Protein AF-A0A7C2TA05-F1 (afdb_monomer_lite)

Radius of gyration: 15.77 Å; chains: 1; bounding box: 40×34×44 Å

Foldseek 3Di:
DVVLLVQVCCVQVVDLVSQQQQAAQVSPDRDVVSVVVVSVVVVVVVVCLVDPDPDPVVLVVLLVVLCCQALNNPPPVVVGHHNRHDDLVVLVVVLVSNLVSCLVVLVVVDVDVVVSVVVSVSSSVSSVVSSVSSCVVVDDPPPD

Secondary structure (DSSP, 8-state):
-HHHHHHHHHHHHT-HHHHGGGBBTTS-SB-HHHHHHHHHHHHHHHHHHHHS-SSHHHHHHHHHHHHTTSTTTTTGGGT--B-S---HHHHHHTHHHHHHHHHHHHHTT---HHHHHHHHHHHHHHHHHHHHHHTGGGSPTT--

pLDDT: mean 95.96, std 2.54, range [87.44, 98.69]

Structure (mmCIF, N/CA/C/O backbone):
data_AF-A0A7C2TA05-F1
#
_entry.id   AF-A0A7C2TA05-F1
#
loop_
_atom_site.group_PDB
_atom_site.id
_atom_site.type_symbol
_atom_site.label_atom_id
_atom_site.label_alt_id
_atom_site.label_comp_id
_atom_site.label_asym_id
_atom_site.label_entity_id
_atom_site.label_seq_id
_atom_site.pdbx_PDB_ins_code
_atom_site.Cartn_x
_atom_site.Cartn_y
_atom_site.Cartn_z
_atom_site.occupancy
_atom_site.B_iso_or_equiv
_atom_site.auth_seq_id
_atom_site.auth_comp_id
_atom_site.auth_asym_id
_atom_site.auth_atom_id
_atom_site.pdbx_PDB_model_num
ATOM 1 N N . MET A 1 1 ? 15.937 1.043 -3.877 1.00 89.19 1 MET A N 1
ATOM 2 C CA . MET A 1 1 ? 14.762 0.821 -3.011 1.00 89.19 1 MET A CA 1
ATOM 3 C C . MET A 1 1 ? 14.505 2.023 -2.109 1.00 89.19 1 MET A C 1
ATOM 5 O O . MET A 1 1 ? 13.462 2.637 -2.256 1.00 89.19 1 MET A O 1
ATOM 9 N N . ASN A 1 2 ? 15.459 2.434 -1.268 1.00 92.62 2 ASN A N 1
ATOM 10 C CA . ASN A 1 2 ? 15.265 3.537 -0.308 1.00 92.62 2 ASN A CA 1
ATOM 11 C C . ASN A 1 2 ? 14.740 4.842 -0.931 1.00 92.62 2 ASN A C 1
ATOM 13 O O . ASN A 1 2 ? 13.804 5.425 -0.406 1.00 92.62 2 ASN A O 1
ATOM 17 N N . GLU A 1 3 ? 15.269 5.278 -2.080 1.00 93.81 3 GLU A N 1
ATOM 18 C CA . GLU A 1 3 ? 14.772 6.493 -2.750 1.00 93.81 3 GLU A CA 1
ATOM 19 C C . GLU A 1 3 ? 13.305 6.384 -3.198 1.00 93.81 3 GLU A C 1
ATOM 21 O O . GLU A 1 3 ? 12.555 7.352 -3.090 1.00 93.81 3 GLU A O 1
ATOM 26 N N . ILE A 1 4 ? 12.889 5.202 -3.667 1.00 93.19 4 ILE A N 1
ATOM 27 C CA . ILE A 1 4 ? 11.502 4.922 -4.060 1.00 93.19 4 ILE A CA 1
ATOM 28 C C . ILE A 1 4 ? 10.601 5.008 -2.829 1.00 93.19 4 ILE A C 1
ATOM 30 O O . ILE A 1 4 ? 9.597 5.715 -2.856 1.00 93.19 4 ILE A O 1
ATOM 34 N N . LEU A 1 5 ? 10.982 4.333 -1.740 1.00 94.25 5 LEU A N 1
ATOM 35 C CA . LEU A 1 5 ? 10.225 4.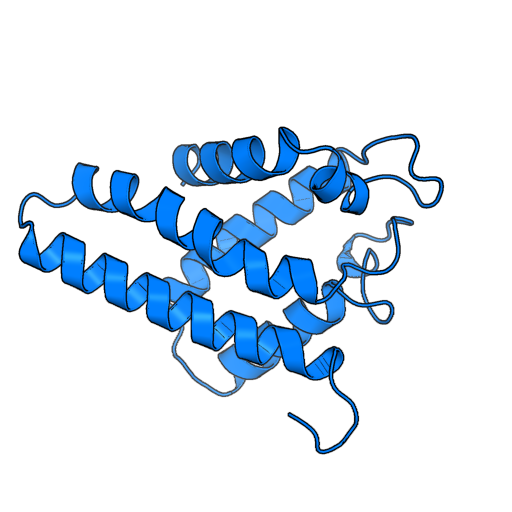355 -0.489 1.00 94.25 5 LEU A CA 1
ATOM 36 C C . LEU A 1 5 ? 10.118 5.773 0.066 1.00 94.25 5 LEU A C 1
ATOM 38 O O . LEU A 1 5 ? 9.020 6.196 0.404 1.00 94.25 5 LEU A O 1
ATOM 42 N N . ASN A 1 6 ? 11.209 6.540 0.070 1.00 94.75 6 ASN A N 1
ATOM 43 C CA . ASN A 1 6 ? 11.200 7.935 0.510 1.00 94.75 6 ASN A CA 1
ATOM 44 C C . ASN A 1 6 ? 10.249 8.790 -0.334 1.00 94.75 6 ASN A C 1
ATOM 46 O O . ASN A 1 6 ? 9.495 9.587 0.216 1.00 94.75 6 ASN A O 1
ATOM 50 N N . ALA A 1 7 ? 10.236 8.618 -1.659 1.00 94.25 7 ALA A N 1
ATOM 51 C CA . ALA A 1 7 ? 9.307 9.340 -2.526 1.00 94.25 7 ALA A CA 1
ATOM 52 C C . ALA A 1 7 ? 7.840 8.982 -2.226 1.00 94.25 7 ALA A C 1
ATOM 54 O O . ALA A 1 7 ? 6.991 9.874 -2.159 1.00 94.25 7 ALA A O 1
ATOM 55 N N . ILE A 1 8 ? 7.550 7.698 -1.992 1.00 93.12 8 ILE A N 1
ATOM 56 C CA . ILE A 1 8 ? 6.211 7.229 -1.621 1.00 93.12 8 ILE A CA 1
ATOM 57 C C . ILE A 1 8 ? 5.806 7.782 -0.246 1.00 93.12 8 ILE A C 1
ATOM 59 O O . ILE A 1 8 ? 4.751 8.403 -0.117 1.00 93.12 8 ILE A O 1
ATOM 63 N N . VAL A 1 9 ? 6.654 7.624 0.771 1.00 93.06 9 VAL A N 1
ATOM 64 C CA . VAL A 1 9 ? 6.412 8.115 2.137 1.00 93.06 9 VAL A CA 1
ATOM 65 C C . VAL A 1 9 ? 6.206 9.625 2.144 1.00 93.06 9 VAL A C 1
ATOM 67 O O . VAL A 1 9 ? 5.253 10.094 2.757 1.00 93.06 9 VAL A O 1
ATOM 70 N N . ASN A 1 10 ? 7.012 10.390 1.405 1.00 93.75 10 ASN A N 1
ATOM 71 C CA . ASN A 1 10 ? 6.844 11.839 1.295 1.00 93.75 10 ASN A CA 1
ATOM 72 C C . ASN A 1 10 ? 5.513 12.219 0.632 1.00 93.75 10 ASN A C 1
ATOM 74 O O . ASN A 1 10 ? 4.865 13.181 1.051 1.00 93.75 10 ASN A O 1
ATOM 78 N N . TYR A 1 11 ? 5.063 11.466 -0.379 1.00 92.25 11 TYR A N 1
ATOM 79 C CA . TYR A 1 11 ? 3.750 11.690 -0.984 1.00 92.25 11 TYR A CA 1
ATOM 80 C C . TYR A 1 11 ? 2.622 11.496 0.041 1.00 92.25 11 TYR A C 1
ATOM 82 O O . TYR A 1 11 ? 1.748 12.356 0.168 1.00 92.25 11 TYR A O 1
ATOM 90 N N . PHE A 1 12 ? 2.643 10.400 0.797 1.00 92.00 12 PHE A N 1
ATOM 91 C CA . PHE A 1 12 ? 1.607 10.114 1.792 1.00 92.00 12 PHE A CA 1
ATOM 92 C C . PHE A 1 12 ? 1.682 11.043 3.012 1.00 92.00 12 PHE A C 1
ATOM 94 O O . PHE A 1 12 ? 0.663 11.582 3.438 1.00 92.00 12 PHE A O 1
ATOM 101 N N . GLY A 1 13 ? 2.884 11.276 3.538 1.00 92.50 13 GLY A N 1
ATOM 102 C CA . GLY A 1 13 ? 3.133 12.070 4.742 1.00 92.50 13 GLY A CA 1
ATOM 103 C C . GLY A 1 13 ? 2.903 13.572 4.572 1.00 92.50 13 GLY A C 1
ATOM 104 O O . GLY A 1 13 ? 2.633 14.251 5.554 1.00 92.50 13 GLY A O 1
ATOM 105 N N . SER A 1 14 ? 2.933 14.093 3.341 1.00 93.69 14 SER A N 1
ATOM 106 C CA . SER A 1 14 ? 2.624 15.505 3.044 1.00 93.69 14 SER A CA 1
ATOM 107 C C . SER A 1 14 ? 1.122 15.815 2.955 1.00 93.69 14 SER A C 1
ATOM 109 O O . SER A 1 14 ? 0.741 16.919 2.566 1.00 93.69 14 SER A O 1
ATOM 111 N N . ARG A 1 15 ? 0.249 14.845 3.261 1.00 94.75 15 ARG A N 1
ATOM 112 C CA . ARG A 1 15 ? -1.212 14.964 3.143 1.00 94.75 15 ARG A CA 1
ATOM 113 C C . ARG A 1 15 ? -1.885 14.499 4.428 1.00 94.75 15 ARG A C 1
ATOM 115 O O . ARG A 1 15 ? -2.019 13.297 4.651 1.00 94.75 15 ARG A O 1
ATOM 122 N N . ASP A 1 16 ? -2.398 15.439 5.218 1.00 95.50 16 ASP A N 1
ATOM 123 C CA . ASP A 1 16 ? -3.014 15.151 6.524 1.00 95.50 16 ASP A CA 1
ATOM 124 C C . ASP A 1 16 ? -4.119 14.089 6.460 1.00 95.50 16 ASP A C 1
ATOM 126 O O . ASP A 1 16 ? -4.195 13.212 7.317 1.00 95.50 16 ASP A O 1
ATOM 130 N N . TYR A 1 17 ? -4.947 14.117 5.412 1.00 95.00 17 TYR A N 1
ATOM 131 C CA . TYR A 1 17 ? -6.048 13.164 5.237 1.00 95.00 17 TYR A CA 1
ATOM 132 C C . TYR A 1 17 ? -5.588 11.733 4.910 1.00 95.00 17 TYR A C 1
ATOM 134 O O . TYR A 1 17 ? -6.359 10.794 5.101 1.00 95.00 17 TYR A O 1
ATOM 142 N N . LEU A 1 18 ? -4.357 11.546 4.419 1.00 96.06 18 LEU A N 1
ATOM 143 C CA . LEU A 1 18 ? -3.751 10.223 4.226 1.00 96.06 18 LEU A CA 1
ATOM 144 C C . LEU A 1 18 ? -2.970 9.805 5.470 1.00 96.06 18 LEU A C 1
ATOM 146 O O . LEU A 1 18 ? -3.108 8.673 5.933 1.00 96.06 18 LEU A O 1
ATOM 150 N N . LEU A 1 19 ? -2.210 10.737 6.052 1.00 96.50 19 LEU A N 1
ATOM 151 C CA . LEU A 1 19 ? -1.470 10.510 7.290 1.00 96.50 19 LEU A CA 1
ATOM 152 C C . LEU A 1 19 ? -2.397 10.160 8.463 1.00 96.50 19 LEU A C 1
ATOM 154 O O . LEU A 1 19 ? -2.005 9.404 9.348 1.00 96.50 19 LEU A O 1
ATOM 158 N N . HIS A 1 20 ? -3.644 10.640 8.440 1.00 97.62 20 HIS A N 1
ATOM 159 C CA . HIS A 1 20 ? -4.694 10.297 9.398 1.00 97.62 20 HIS A CA 1
ATOM 160 C C . HIS A 1 20 ? -4.773 8.789 9.690 1.00 97.62 20 HIS A C 1
ATOM 162 O O . HIS A 1 20 ? -4.888 8.395 10.847 1.00 97.62 20 HIS A O 1
ATOM 168 N N . TYR A 1 21 ? -4.628 7.930 8.677 1.00 98.06 21 TYR A N 1
ATOM 169 C CA . TYR A 1 21 ? -4.731 6.476 8.845 1.00 98.06 21 TYR A CA 1
ATOM 170 C C . TYR A 1 21 ? -3.546 5.825 9.566 1.00 98.06 21 TYR A C 1
ATOM 172 O O . TYR A 1 21 ? -3.596 4.625 9.838 1.00 98.06 21 TYR A O 1
ATOM 180 N N . PHE A 1 22 ? -2.506 6.590 9.883 1.00 97.88 22 PHE A N 1
ATOM 181 C CA . PHE A 1 22 ? -1.355 6.159 10.675 1.00 97.88 22 PHE A CA 1
ATOM 182 C C . PHE A 1 22 ? -1.348 6.770 12.078 1.00 97.88 22 PHE A C 1
ATOM 184 O O . PHE A 1 22 ? -0.390 6.583 12.827 1.00 97.88 22 PHE A O 1
ATOM 191 N N . LYS A 1 23 ? -2.409 7.494 12.446 1.00 98.31 23 LYS A N 1
ATOM 192 C CA . LYS A 1 23 ? -2.572 8.035 13.791 1.00 98.31 23 LYS A CA 1
ATOM 193 C C . LYS A 1 23 ? -3.167 7.014 14.757 1.00 98.31 23 LYS A C 1
ATOM 195 O O . LYS A 1 23 ? -3.724 5.994 14.335 1.00 98.31 23 LYS A O 1
ATOM 200 N N . ASP A 1 24 ? -3.046 7.306 16.047 1.00 97.75 24 ASP A N 1
ATOM 201 C CA . ASP A 1 24 ? -3.787 6.638 17.117 1.00 97.75 24 ASP A CA 1
ATOM 202 C C . ASP A 1 24 ? -5.303 6.661 16.871 1.00 97.75 24 ASP A C 1
ATOM 204 O O . ASP A 1 24 ? -5.820 7.384 16.014 1.00 97.75 24 ASP A O 1
ATOM 208 N N . LYS A 1 25 ? -6.044 5.851 17.631 1.00 96.44 25 LYS A N 1
ATOM 209 C CA . LYS A 1 25 ? -7.508 5.771 17.509 1.00 96.44 25 LYS A CA 1
ATOM 210 C C . LYS A 1 25 ? -8.242 7.098 17.749 1.00 96.44 25 LYS A C 1
ATOM 212 O O . LYS A 1 25 ? -9.412 7.198 17.388 1.00 96.44 25 LYS A O 1
ATOM 217 N N . LYS A 1 26 ? -7.592 8.090 18.371 1.00 96.06 26 LYS A N 1
ATOM 218 C CA . LYS A 1 26 ? -8.145 9.435 18.589 1.00 96.06 26 LYS A CA 1
ATOM 219 C C . LYS A 1 26 ? -7.850 10.375 17.416 1.00 96.06 26 LYS A C 1
ATOM 221 O O . LYS A 1 26 ? -8.461 11.434 17.320 1.00 96.06 26 LYS A O 1
ATOM 226 N N . GLY A 1 27 ? -6.952 9.992 16.509 1.00 95.38 27 GLY A N 1
ATOM 227 C CA . GLY A 1 27 ? -6.519 10.822 15.390 1.00 95.38 27 GLY A CA 1
ATOM 228 C C . GLY A 1 27 ? -5.571 11.950 15.803 1.00 95.38 27 GLY A C 1
ATOM 229 O O . GLY A 1 27 ? -5.413 12.913 15.043 1.00 95.38 27 GLY A O 1
ATOM 230 N N . GLU A 1 28 ? -4.942 11.843 16.974 1.00 95.75 28 GLU A N 1
ATOM 231 C CA . GLU A 1 28 ? -4.109 12.900 17.557 1.00 95.75 28 GLU A CA 1
ATOM 232 C C . GLU A 1 28 ? -2.654 12.732 17.112 1.00 95.75 28 GLU A C 1
ATOM 234 O O . GLU A 1 28 ? -2.116 13.594 16.407 1.00 95.75 28 GLU A O 1
ATOM 239 N N . THR A 1 29 ? -2.053 11.583 17.427 1.00 97.12 29 THR A N 1
ATOM 240 C CA . THR A 1 29 ? -0.615 11.345 17.250 1.00 97.12 29 THR A CA 1
ATOM 241 C C . THR A 1 29 ? -0.344 10.305 16.172 1.00 97.12 29 THR A C 1
ATOM 243 O O . THR A 1 29 ? -0.936 9.229 16.182 1.00 97.12 29 THR A O 1
ATOM 246 N N . THR A 1 30 ? 0.582 10.594 15.255 1.00 97.56 30 THR A N 1
ATOM 247 C CA . THR A 1 30 ? 1.095 9.603 14.295 1.00 97.56 30 THR A CA 1
ATOM 248 C C . THR A 1 30 ? 1.927 8.545 15.016 1.00 97.56 30 THR A C 1
ATOM 250 O O . THR A 1 30 ? 2.833 8.875 15.778 1.00 97.56 30 THR A O 1
ATOM 253 N N . ILE A 1 31 ? 1.658 7.271 14.744 1.00 98.06 31 ILE A N 1
ATOM 254 C CA . ILE A 1 31 ? 2.351 6.146 15.373 1.00 98.06 31 ILE A CA 1
ATOM 255 C C . ILE A 1 31 ? 3.574 5.782 14.525 1.00 98.06 31 ILE A C 1
ATOM 257 O O . ILE A 1 31 ? 3.474 5.027 13.558 1.00 98.06 31 ILE A O 1
ATOM 261 N N . THR A 1 32 ? 4.736 6.335 14.872 1.00 96.75 32 THR A N 1
ATOM 262 C CA . THR A 1 32 ? 5.973 6.204 14.079 1.00 96.75 32 THR A CA 1
ATOM 263 C C . THR A 1 32 ? 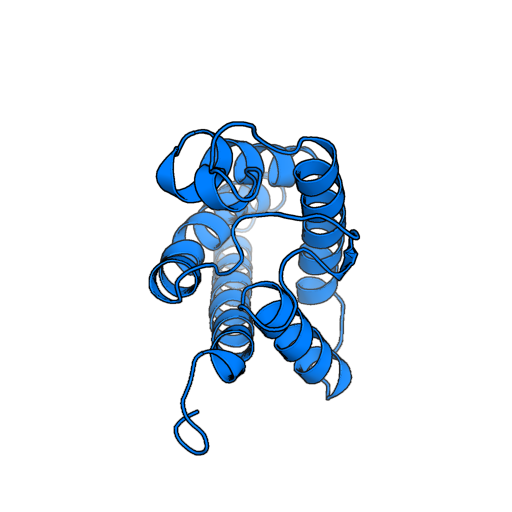6.380 4.752 13.818 1.00 96.75 32 THR A C 1
ATOM 265 O O . THR A 1 32 ? 6.735 4.410 12.695 1.00 96.75 32 THR A O 1
ATOM 268 N N . GLU A 1 33 ? 6.290 3.875 14.819 1.00 97.75 33 GLU A N 1
ATOM 269 C CA . GLU A 1 33 ? 6.633 2.455 14.657 1.00 97.75 33 GLU A CA 1
ATOM 270 C C . GLU A 1 33 ? 5.715 1.754 13.646 1.00 97.75 33 GLU A C 1
ATOM 272 O O . GLU A 1 33 ? 6.181 1.032 12.769 1.00 97.75 33 GLU A O 1
ATOM 277 N N . TYR A 1 34 ? 4.413 2.054 13.683 1.00 98.06 34 TYR A N 1
ATOM 278 C CA . TYR A 1 34 ? 3.446 1.511 12.730 1.00 98.06 34 TYR A CA 1
ATOM 279 C C . TYR A 1 34 ? 3.713 1.986 11.294 1.00 98.06 34 TYR A C 1
ATOM 281 O O . TYR A 1 34 ? 3.567 1.211 10.342 1.00 98.06 34 TYR A O 1
ATOM 289 N N . VAL A 1 35 ? 4.139 3.245 11.127 1.00 97.50 35 VAL A N 1
ATOM 290 C CA . VAL A 1 35 ? 4.593 3.771 9.829 1.00 97.50 35 VAL A CA 1
ATOM 291 C C . VAL A 1 35 ? 5.806 2.982 9.341 1.00 97.50 35 VAL A C 1
ATOM 293 O O . VAL A 1 35 ? 5.769 2.471 8.224 1.00 97.50 35 VAL A O 1
ATOM 296 N N . ASN A 1 36 ? 6.837 2.823 10.173 1.00 97.00 36 ASN A N 1
ATOM 297 C CA . ASN A 1 36 ? 8.073 2.131 9.796 1.00 97.00 36 ASN A CA 1
ATOM 298 C C . ASN A 1 36 ? 7.814 0.671 9.393 1.00 97.00 36 ASN A C 1
ATOM 300 O O . ASN A 1 36 ? 8.177 0.272 8.288 1.00 97.00 36 ASN A O 1
ATOM 304 N N . ASN A 1 37 ? 7.069 -0.085 10.205 1.00 98.06 37 ASN A N 1
ATOM 305 C CA . ASN A 1 37 ? 6.722 -1.474 9.884 1.00 98.06 37 ASN A CA 1
ATOM 306 C C . ASN A 1 37 ? 5.887 -1.579 8.595 1.00 98.06 37 ASN A C 1
ATOM 308 O O . ASN A 1 37 ? 5.991 -2.546 7.833 1.00 98.06 37 ASN A O 1
ATOM 312 N N . THR A 1 38 ? 5.038 -0.582 8.323 1.00 97.25 38 THR A N 1
ATOM 313 C CA . THR A 1 38 ? 4.279 -0.517 7.068 1.00 97.25 38 THR A CA 1
ATOM 314 C C . THR A 1 38 ? 5.185 -0.227 5.875 1.00 97.25 38 THR A C 1
ATOM 316 O O . THR A 1 38 ? 4.987 -0.831 4.821 1.00 97.25 38 THR A O 1
ATOM 319 N N . VAL A 1 39 ? 6.188 0.641 6.027 1.00 96.88 39 VAL A N 1
ATOM 320 C CA . VAL A 1 39 ? 7.189 0.926 4.986 1.00 96.88 39 VAL A CA 1
ATOM 321 C C . VAL A 1 39 ? 8.019 -0.318 4.663 1.00 96.88 39 VAL A C 1
ATOM 323 O O . VAL A 1 39 ? 8.238 -0.598 3.484 1.00 96.88 39 VAL A O 1
ATOM 326 N N . ASP A 1 40 ? 8.393 -1.116 5.663 1.00 97.50 40 ASP A N 1
ATOM 327 C CA . ASP A 1 40 ? 9.124 -2.370 5.446 1.00 97.50 40 ASP A CA 1
ATOM 328 C C . ASP A 1 40 ? 8.294 -3.381 4.642 1.00 97.50 40 ASP A C 1
ATOM 330 O O . ASP A 1 40 ? 8.762 -3.961 3.658 1.00 97.50 40 ASP A O 1
ATOM 334 N N . ARG A 1 41 ? 7.012 -3.544 4.991 1.00 97.81 41 ARG A N 1
ATOM 335 C CA . ARG A 1 41 ? 6.097 -4.407 4.225 1.00 97.81 41 ARG A CA 1
ATOM 336 C C . ARG A 1 41 ? 5.806 -3.866 2.830 1.00 97.81 41 ARG A C 1
ATOM 338 O O . ARG A 1 41 ? 5.659 -4.659 1.903 1.00 97.81 41 ARG A O 1
ATOM 345 N N . LEU A 1 42 ? 5.736 -2.545 2.667 1.00 96.00 42 LEU A N 1
ATOM 346 C CA . LEU A 1 42 ? 5.609 -1.910 1.357 1.00 96.00 42 LEU A CA 1
ATOM 347 C C . LEU A 1 42 ? 6.826 -2.235 0.485 1.00 96.00 42 LEU A C 1
ATOM 349 O O . LEU A 1 42 ? 6.654 -2.603 -0.673 1.00 96.00 42 LEU A O 1
ATOM 353 N N . ALA A 1 43 ? 8.040 -2.155 1.036 1.00 96.38 43 ALA A N 1
ATOM 354 C CA . ALA A 1 43 ? 9.267 -2.504 0.325 1.00 96.38 43 ALA A CA 1
ATOM 355 C C . ALA A 1 43 ? 9.240 -3.951 -0.176 1.00 96.38 43 ALA A C 1
ATOM 357 O O . ALA A 1 43 ? 9.539 -4.205 -1.344 1.00 96.38 43 ALA A O 1
ATOM 358 N N . GLN A 1 44 ? 8.825 -4.880 0.688 1.00 97.25 44 GLN A N 1
ATOM 359 C CA . GLN A 1 44 ? 8.678 -6.281 0.312 1.00 97.25 44 GLN A CA 1
ATOM 360 C C . GLN A 1 44 ? 7.596 -6.472 -0.759 1.00 97.25 44 GLN A C 1
ATOM 362 O O . GLN A 1 44 ? 7.830 -7.163 -1.745 1.00 97.25 44 GLN A O 1
ATOM 367 N N . TRP A 1 45 ? 6.449 -5.806 -0.630 1.00 96.88 45 TRP A N 1
ATOM 368 C CA . TRP A 1 45 ? 5.369 -5.887 -1.613 1.00 96.88 45 TRP A CA 1
ATOM 369 C C . TRP A 1 45 ? 5.775 -5.355 -3.000 1.00 96.88 45 TRP A C 1
ATOM 371 O O . TRP A 1 45 ? 5.433 -5.970 -4.010 1.00 96.88 45 TRP A O 1
ATOM 381 N N . LEU A 1 46 ? 6.572 -4.277 -3.070 1.00 94.38 46 LEU A N 1
ATOM 382 C CA . LEU A 1 46 ? 7.143 -3.787 -4.334 1.00 94.38 46 LEU A CA 1
ATOM 383 C C . LEU A 1 46 ? 8.008 -4.857 -5.021 1.00 94.38 46 LEU A C 1
ATOM 385 O O .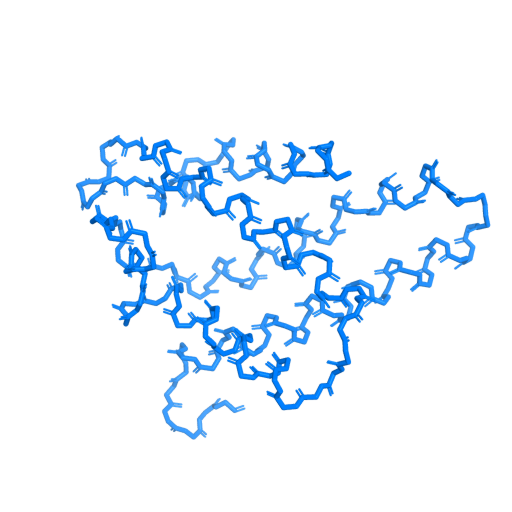 LEU A 1 46 ? 7.973 -4.984 -6.246 1.00 94.38 46 LEU A O 1
ATOM 389 N N . LEU A 1 47 ? 8.777 -5.630 -4.247 1.00 94.88 47 LEU A N 1
ATOM 390 C CA . LEU A 1 47 ? 9.571 -6.745 -4.770 1.00 94.88 47 LEU A CA 1
ATOM 391 C C . LEU A 1 47 ? 8.675 -7.912 -5.187 1.00 94.88 47 LEU A C 1
ATOM 393 O O . LEU A 1 47 ? 8.878 -8.483 -6.256 1.00 94.88 47 LEU A O 1
ATOM 397 N N . ASP A 1 48 ? 7.668 -8.244 -4.380 1.00 96.44 48 ASP A N 1
ATOM 398 C CA . ASP A 1 48 ? 6.781 -9.369 -4.660 1.00 96.44 48 ASP A CA 1
ATOM 399 C C . ASP A 1 48 ? 6.003 -9.170 -5.966 1.00 96.44 48 ASP A C 1
ATOM 401 O O . ASP A 1 48 ? 5.923 -10.103 -6.762 1.00 96.44 48 ASP A O 1
ATOM 405 N N . ILE A 1 49 ? 5.525 -7.954 -6.254 1.00 93.75 49 ILE A N 1
ATOM 406 C CA . ILE A 1 49 ? 4.885 -7.635 -7.544 1.00 93.75 49 ILE A CA 1
ATOM 407 C C . ILE A 1 49 ? 5.822 -7.883 -8.733 1.00 93.75 49 ILE A C 1
ATOM 409 O O . ILE A 1 49 ? 5.366 -8.285 -9.802 1.00 93.75 49 ILE A O 1
ATOM 413 N N . CYS A 1 50 ? 7.121 -7.633 -8.566 1.00 91.75 50 CYS A N 1
ATOM 414 C CA . CYS A 1 50 ? 8.093 -7.776 -9.647 1.00 91.75 50 CYS A CA 1
ATOM 415 C C . CYS A 1 50 ? 8.548 -9.226 -9.859 1.00 91.75 50 CYS A C 1
ATOM 417 O O . CYS A 1 50 ? 8.883 -9.594 -10.983 1.00 91.75 50 CYS A O 1
ATOM 419 N N . PHE A 1 51 ? 8.624 -10.021 -8.788 1.00 94.06 51 PHE A N 1
ATOM 420 C CA . PHE A 1 51 ? 9.385 -11.276 -8.796 1.00 94.06 51 PHE A CA 1
ATOM 421 C C . PHE A 1 51 ? 8.582 -12.525 -8.424 1.00 94.06 51 PHE A C 1
ATOM 423 O O . PHE A 1 51 ? 9.073 -13.633 -8.647 1.00 94.06 51 PHE A O 1
ATOM 430 N N . ARG A 1 52 ? 7.378 -12.397 -7.855 1.00 96.06 52 ARG A N 1
ATOM 431 C CA . ARG A 1 52 ? 6.550 -13.564 -7.514 1.00 96.06 52 ARG A CA 1
ATOM 432 C C . ARG A 1 52 ? 5.720 -14.024 -8.716 1.00 96.06 52 ARG A C 1
ATOM 434 O O . ARG A 1 52 ? 5.280 -13.191 -9.508 1.00 96.06 52 ARG A O 1
ATOM 441 N N . PRO A 1 53 ? 5.465 -15.337 -8.848 1.00 96.62 53 PRO A N 1
ATOM 442 C CA . PRO A 1 53 ? 4.490 -15.831 -9.812 1.00 96.62 53 PRO A CA 1
ATOM 443 C C . PRO A 1 53 ? 3.086 -15.317 -9.464 1.00 96.62 53 PRO A C 1
ATOM 445 O O . PRO A 1 53 ? 2.744 -15.168 -8.294 1.00 96.62 53 PRO A O 1
ATOM 448 N N . LEU A 1 54 ? 2.262 -15.080 -10.487 1.00 95.38 54 LEU A N 1
ATOM 449 C CA . LEU A 1 54 ? 0.847 -14.723 -10.335 1.00 95.38 54 LEU A CA 1
ATOM 450 C C . LEU A 1 54 ? 0.007 -15.988 -10.100 1.00 95.38 54 LEU A C 1
ATOM 452 O O . LEU A 1 54 ? -0.765 -16.405 -10.961 1.00 95.38 54 LEU A O 1
ATOM 456 N N . ASP A 1 55 ? 0.222 -16.630 -8.956 1.00 97.31 55 ASP A N 1
ATOM 457 C CA . ASP A 1 55 ? -0.445 -17.863 -8.543 1.00 97.31 55 ASP A CA 1
ATOM 458 C C . ASP A 1 55 ? -1.493 -17.616 -7.438 1.00 97.31 55 ASP A C 1
ATOM 460 O O . ASP A 1 55 ? -1.820 -16.482 -7.079 1.00 97.31 55 ASP A O 1
ATOM 464 N N . GLU A 1 56 ? -2.045 -18.693 -6.883 1.00 97.69 56 GLU A N 1
ATOM 465 C CA . GLU A 1 56 ? -3.022 -18.607 -5.796 1.00 97.69 56 GLU A CA 1
ATOM 466 C C . GLU A 1 56 ? -2.443 -17.936 -4.537 1.00 97.69 56 GLU A C 1
ATOM 468 O O . GLU A 1 56 ? -3.143 -17.185 -3.856 1.00 97.69 56 GLU A O 1
ATOM 473 N N . ASN A 1 57 ? -1.149 -18.122 -4.251 1.00 97.88 57 ASN A N 1
ATOM 474 C CA . ASN A 1 57 ? -0.499 -17.465 -3.116 1.00 97.88 57 ASN A CA 1
ATOM 475 C C . ASN A 1 57 ? -0.428 -15.953 -3.325 1.00 97.88 57 ASN A C 1
ATOM 477 O O . ASN A 1 57 ? -0.667 -15.193 -2.382 1.00 97.88 57 ASN A O 1
ATOM 481 N N . PHE A 1 58 ? -0.150 -15.509 -4.554 1.00 97.50 58 PHE A N 1
ATOM 482 C CA . PHE A 1 58 ? -0.208 -14.096 -4.912 1.00 97.50 58 PHE A CA 1
ATOM 483 C C . PHE A 1 58 ? -1.606 -13.527 -4.652 1.00 97.50 58 PHE A C 1
ATOM 485 O O . PHE A 1 58 ? -1.731 -12.499 -3.983 1.00 97.50 58 PHE A O 1
ATOM 492 N N . ILE A 1 59 ? -2.659 -14.208 -5.108 1.00 98.00 59 ILE A N 1
ATOM 493 C CA . ILE A 1 59 ? -4.052 -13.775 -4.908 1.00 98.00 59 ILE A CA 1
ATOM 494 C C . ILE A 1 59 ? -4.394 -13.703 -3.413 1.00 98.00 59 ILE A C 1
ATOM 496 O O . ILE A 1 59 ? -4.844 -12.659 -2.932 1.00 98.00 59 ILE A O 1
ATOM 500 N N . ASN A 1 60 ? -4.115 -14.771 -2.664 1.00 98.38 60 ASN A N 1
ATOM 501 C CA . ASN A 1 60 ? -4.408 -14.867 -1.233 1.00 98.38 60 ASN A CA 1
ATOM 502 C C . ASN A 1 60 ? -3.671 -13.798 -0.419 1.00 98.38 60 ASN A C 1
ATOM 504 O O . ASN A 1 60 ? -4.243 -13.201 0.498 1.00 98.38 60 ASN A O 1
ATOM 508 N N . TYR A 1 61 ? -2.416 -13.503 -0.767 1.00 98.38 61 TYR A N 1
ATOM 509 C CA . TYR A 1 61 ? -1.656 -12.463 -0.083 1.00 98.38 61 TYR A CA 1
ATOM 510 C C . TYR A 1 61 ? -2.216 -11.064 -0.361 1.00 98.38 61 TYR A C 1
ATOM 512 O O . TYR A 1 61 ? -2.308 -10.247 0.556 1.00 98.38 61 TYR A O 1
ATOM 520 N N . HIS A 1 62 ? -2.665 -10.787 -1.588 1.00 98.38 62 HIS A N 1
ATOM 521 C CA . HIS A 1 62 ? -3.295 -9.504 -1.895 1.00 98.38 62 HIS A CA 1
ATOM 522 C C . HIS A 1 62 ? -4.664 -9.362 -1.220 1.00 98.38 62 HIS A C 1
ATOM 524 O O . HIS A 1 62 ? -4.957 -8.302 -0.668 1.00 98.38 62 HIS A O 1
ATOM 530 N N . TYR A 1 63 ? -5.455 -10.432 -1.138 1.00 98.31 63 TYR A N 1
ATOM 531 C CA . TYR A 1 63 ? -6.673 -10.437 -0.324 1.00 98.31 63 TYR A CA 1
ATOM 532 C C . TYR A 1 63 ? -6.382 -10.101 1.152 1.00 98.31 63 TYR A C 1
ATOM 534 O O . TYR A 1 63 ? -7.028 -9.224 1.733 1.00 98.31 63 TYR A O 1
ATOM 542 N N . LEU A 1 64 ? -5.348 -10.714 1.742 1.00 98.50 64 LEU A N 1
ATOM 543 C CA . LEU A 1 64 ? -4.903 -10.409 3.107 1.00 98.50 64 LEU A CA 1
ATOM 544 C C . LEU A 1 64 ? -4.468 -8.945 3.270 1.00 98.50 64 LEU A C 1
ATOM 546 O O . LEU A 1 64 ? -4.787 -8.314 4.281 1.00 98.50 64 LEU A O 1
ATOM 550 N N . ILE A 1 65 ? -3.752 -8.381 2.294 1.00 98.56 65 ILE A N 1
ATOM 551 C CA . ILE A 1 65 ? -3.412 -6.953 2.311 1.00 98.56 65 ILE A CA 1
ATOM 552 C C . ILE A 1 65 ? -4.694 -6.114 2.301 1.00 98.56 65 ILE A C 1
ATOM 554 O O . ILE A 1 65 ? -4.801 -5.195 3.112 1.00 98.56 65 ILE A O 1
ATOM 558 N N . GLY A 1 66 ? -5.684 -6.452 1.470 1.00 98.50 66 GLY A N 1
ATOM 559 C CA . GLY A 1 66 ? -7.003 -5.814 1.482 1.00 98.50 66 GLY A CA 1
ATOM 560 C C . GLY A 1 66 ? -7.631 -5.814 2.877 1.00 98.50 66 GLY A C 1
ATOM 561 O O . GLY A 1 66 ? -7.982 -4.754 3.396 1.00 98.50 66 GLY A O 1
ATOM 562 N N . LEU A 1 67 ? -7.673 -6.973 3.544 1.00 98.62 67 LEU A N 1
ATOM 563 C CA . LEU A 1 67 ? -8.211 -7.103 4.905 1.00 98.62 67 LEU A CA 1
ATOM 564 C C . LEU A 1 67 ? -7.513 -6.173 5.904 1.00 98.62 67 LEU A C 1
ATOM 566 O O . LEU A 1 67 ? -8.182 -5.551 6.735 1.00 98.62 67 LEU A O 1
ATOM 570 N N . ARG A 1 68 ? -6.189 -6.011 5.790 1.00 98.69 68 ARG A N 1
ATOM 571 C CA . ARG A 1 68 ? -5.380 -5.113 6.639 1.00 98.69 68 ARG A CA 1
ATOM 572 C C . ARG A 1 68 ? -5.678 -3.622 6.437 1.00 98.69 68 ARG A C 1
ATOM 574 O O . ARG A 1 68 ? -5.237 -2.812 7.248 1.00 98.69 68 ARG A O 1
ATOM 581 N N . HIS A 1 69 ? -6.439 -3.251 5.409 1.00 98.62 69 HIS A N 1
ATOM 582 C CA . HIS A 1 69 ? -6.929 -1.884 5.207 1.00 98.62 69 HIS A CA 1
ATOM 583 C C . HIS A 1 69 ? -8.365 -1.677 5.732 1.00 98.62 69 HIS A C 1
ATOM 585 O O . HIS A 1 69 ? -8.830 -0.537 5.828 1.00 98.62 69 HIS A O 1
ATOM 591 N N . THR A 1 70 ? -9.058 -2.750 6.131 1.00 98.56 70 THR A N 1
ATOM 592 C CA . THR A 1 70 ? -10.446 -2.716 6.624 1.00 98.56 70 THR A CA 1
ATOM 593 C C . THR A 1 70 ? -10.549 -2.817 8.151 1.00 98.56 70 THR A C 1
ATOM 595 O O . THR A 1 70 ? -9.562 -3.085 8.834 1.00 98.56 70 THR A O 1
ATOM 598 N N . TYR A 1 71 ? -11.777 -2.689 8.678 1.00 97.75 71 TYR A N 1
ATOM 599 C CA . TYR A 1 71 ? -12.087 -2.900 10.099 1.00 97.75 71 TYR A CA 1
ATOM 600 C C . TYR A 1 71 ? -11.660 -4.282 10.610 1.00 97.75 71 TYR A C 1
ATOM 602 O O . TYR A 1 71 ? -11.436 -4.456 11.806 1.00 97.75 71 TYR A O 1
ATOM 610 N N . GLU A 1 72 ? -11.559 -5.272 9.721 1.00 97.69 72 GLU A N 1
ATOM 611 C CA . GLU A 1 72 ? -11.302 -6.649 10.114 1.00 97.69 72 GLU A CA 1
ATOM 612 C C . GLU A 1 72 ? -9.868 -6.864 10.597 1.00 97.69 72 GLU A C 1
ATOM 614 O O . GLU A 1 72 ? -9.667 -7.562 11.594 1.00 97.69 72 GLU A O 1
ATOM 619 N N . GLN A 1 73 ? -8.866 -6.274 9.933 1.00 98.31 73 GLN A N 1
ATOM 620 C CA . GLN A 1 73 ? -7.458 -6.541 10.259 1.00 98.31 73 GLN A CA 1
ATOM 621 C C . GLN A 1 73 ? -6.546 -5.316 10.364 1.00 98.31 73 GLN A C 1
ATOM 623 O O . GLN A 1 73 ? -5.350 -5.486 10.625 1.00 98.31 73 GLN A O 1
ATOM 628 N N . LYS A 1 74 ? -7.052 -4.087 10.211 1.00 98.38 74 LYS A N 1
ATOM 629 C CA . LYS A 1 74 ? -6.198 -2.899 10.337 1.00 98.38 74 LYS A CA 1
ATOM 630 C C . LYS A 1 74 ? -5.567 -2.794 11.731 1.00 98.38 74 LYS A C 1
ATOM 632 O O . LYS A 1 74 ? -6.238 -2.969 12.742 1.00 98.38 74 LYS A O 1
ATOM 637 N N . GLY A 1 75 ? -4.254 -2.546 11.768 1.00 98.00 75 GLY A N 1
ATOM 638 C CA . GLY A 1 75 ? -3.448 -2.443 12.994 1.00 98.00 75 GLY A CA 1
ATOM 639 C C . GLY A 1 75 ? -3.077 -3.775 13.665 1.00 98.00 75 GLY A C 1
ATOM 640 O O . GLY A 1 75 ? -2.106 -3.823 14.415 1.00 98.00 75 GLY A O 1
ATOM 641 N N . LYS A 1 76 ? -3.773 -4.882 13.364 1.00 98.12 76 LYS A N 1
ATOM 642 C CA . LYS A 1 76 ? -3.575 -6.169 14.062 1.00 98.12 76 LYS A CA 1
ATOM 643 C C . LYS A 1 76 ? -2.215 -6.815 13.804 1.00 98.12 76 LYS A C 1
ATOM 645 O O . LYS A 1 76 ? -1.655 -7.413 14.712 1.00 98.12 76 LYS A O 1
ATOM 650 N N . ALA A 1 77 ? -1.679 -6.679 12.589 1.00 97.12 77 ALA A N 1
ATOM 651 C CA . ALA A 1 77 ? -0.380 -7.251 12.223 1.00 97.12 77 ALA A CA 1
ATOM 652 C C . ALA A 1 77 ? 0.787 -6.679 13.049 1.00 97.12 77 ALA A C 1
ATOM 654 O O . ALA A 1 77 ? 1.805 -7.346 13.190 1.00 97.12 77 ALA A O 1
ATOM 655 N N . ASP A 1 78 ? 0.619 -5.472 13.593 1.00 98.06 78 ASP A N 1
ATOM 656 C CA . ASP A 1 78 ? 1.611 -4.776 14.417 1.00 98.06 78 ASP A CA 1
ATOM 657 C C . ASP A 1 78 ? 1.176 -4.654 15.885 1.00 98.06 78 ASP A C 1
ATOM 659 O O . ASP A 1 78 ? 1.880 -4.048 16.682 1.00 98.06 78 ASP A O 1
ATOM 663 N N . ASN A 1 79 ? 0.012 -5.205 16.251 1.00 97.75 79 ASN A N 1
ATOM 664 C CA . ASN A 1 79 ? -0.605 -5.034 17.568 1.00 97.75 79 ASN A CA 1
ATOM 665 C C . ASN A 1 79 ? -0.803 -3.552 17.972 1.00 97.75 79 ASN A C 1
ATOM 667 O O . ASN A 1 79 ? -0.508 -3.154 19.098 1.00 97.75 79 ASN A O 1
ATOM 671 N N . VAL A 1 80 ? -1.305 -2.725 17.043 1.00 97.50 80 VAL A N 1
ATOM 672 C CA . VAL A 1 80 ? -1.461 -1.269 17.223 1.00 97.50 80 VAL A CA 1
ATOM 673 C C . VAL A 1 80 ? -2.928 -0.832 17.147 1.00 97.50 80 VAL A C 1
ATOM 675 O O . VAL A 1 80 ? -3.648 -1.176 16.209 1.00 97.50 80 VAL A O 1
ATOM 678 N N . GLU A 1 81 ? -3.357 0.019 18.085 1.00 97.19 81 GLU A N 1
ATOM 679 C CA . GLU A 1 81 ? -4.661 0.696 18.046 1.00 97.19 81 GLU A CA 1
ATOM 680 C C . GLU A 1 81 ? -4.608 1.995 17.216 1.00 97.19 81 GLU A C 1
ATOM 682 O O . GLU A 1 81 ? -4.298 3.078 17.714 1.00 97.19 81 GLU A O 1
ATOM 687 N N . THR A 1 82 ? -4.941 1.891 15.931 1.00 98.19 82 THR A N 1
ATOM 688 C CA . THR A 1 82 ? -4.969 3.005 14.965 1.00 98.19 82 THR A CA 1
ATOM 689 C C . THR A 1 82 ? -6.396 3.275 14.465 1.00 98.19 82 THR A C 1
ATOM 691 O O . THR A 1 82 ? -7.324 2.532 14.787 1.00 98.19 82 THR A O 1
ATOM 694 N N . ILE A 1 83 ? -6.595 4.315 13.646 1.00 98.19 83 ILE A N 1
ATOM 695 C CA . ILE A 1 83 ? -7.842 4.534 12.896 1.00 98.19 83 ILE A CA 1
ATOM 696 C C . ILE A 1 83 ? -8.250 3.229 12.191 1.00 98.19 83 ILE A C 1
ATOM 698 O O . ILE A 1 83 ? -7.466 2.714 11.396 1.00 98.19 83 ILE A O 1
ATOM 702 N N . PRO A 1 84 ? -9.440 2.666 12.445 1.00 97.19 84 PRO A N 1
ATOM 703 C CA . PRO A 1 84 ? -9.700 1.250 12.175 1.00 97.19 84 PRO A CA 1
ATOM 704 C C . PRO A 1 84 ? -10.015 0.915 10.710 1.00 97.19 84 PRO A C 1
ATOM 706 O O . PRO A 1 84 ? -10.077 -0.257 10.361 1.00 97.19 84 PRO A O 1
ATOM 709 N N . HIS A 1 85 ? -10.211 1.901 9.832 1.00 98.25 85 HIS A N 1
ATOM 710 C CA . HIS A 1 85 ? -10.611 1.646 8.447 1.00 98.25 85 HIS A CA 1
ATOM 711 C C . HIS A 1 85 ? -10.055 2.691 7.489 1.00 98.25 85 HIS A C 1
ATOM 713 O O . HIS A 1 85 ? -10.204 3.887 7.730 1.00 98.25 85 HIS A O 1
ATOM 719 N N . ILE A 1 86 ? -9.455 2.241 6.386 1.00 98.50 86 ILE A N 1
ATOM 720 C CA . ILE A 1 86 ? -9.070 3.097 5.260 1.00 98.50 86 ILE A CA 1
ATOM 721 C C . ILE A 1 86 ? -10.201 3.055 4.250 1.00 98.50 86 ILE A C 1
ATOM 723 O O . ILE A 1 86 ? -10.500 1.996 3.714 1.00 98.50 86 ILE A O 1
ATOM 727 N N . HIS A 1 87 ? -10.822 4.196 3.962 1.00 98.31 87 HIS A N 1
ATOM 728 C CA . HIS A 1 87 ? -11.947 4.228 3.030 1.00 98.31 87 HIS A CA 1
ATOM 729 C C . HIS A 1 87 ? -11.527 3.792 1.619 1.00 98.31 87 HIS A C 1
ATOM 731 O O . HIS A 1 87 ? -10.536 4.291 1.081 1.00 98.31 87 HIS A O 1
ATOM 737 N N . MET A 1 88 ? -12.354 2.960 0.976 1.00 98.12 88 MET A N 1
ATOM 738 C CA . MET A 1 88 ? -12.148 2.436 -0.385 1.00 98.12 88 MET A CA 1
ATOM 739 C C . MET A 1 88 ? -11.763 3.507 -1.415 1.00 98.12 88 MET A C 1
ATOM 741 O O . MET A 1 88 ? -10.922 3.260 -2.276 1.00 98.12 88 MET A O 1
ATOM 745 N N . ARG A 1 89 ? -12.339 4.715 -1.319 1.00 97.94 89 ARG A N 1
ATOM 746 C CA . ARG A 1 89 ? -12.005 5.831 -2.221 1.00 97.94 89 ARG A CA 1
ATOM 747 C C . ARG A 1 89 ? -10.498 6.096 -2.270 1.00 97.94 89 ARG A C 1
ATOM 749 O O . ARG A 1 89 ? -9.972 6.361 -3.342 1.00 97.94 89 ARG A O 1
ATOM 756 N N . TYR A 1 90 ? -9.809 5.966 -1.134 1.00 97.81 90 TYR A N 1
ATOM 757 C CA . TYR A 1 90 ? -8.371 6.188 -1.053 1.00 97.81 90 TYR A CA 1
ATOM 758 C C . TYR A 1 90 ? -7.576 5.021 -1.626 1.00 97.81 90 TYR A C 1
ATOM 760 O O . TYR A 1 90 ? -6.566 5.267 -2.276 1.00 97.81 90 TYR A O 1
ATOM 768 N N . MET A 1 91 ? -8.058 3.783 -1.487 1.00 97.56 91 MET A N 1
ATOM 769 C CA . MET A 1 91 ? -7.456 2.621 -2.154 1.00 97.56 91 MET A CA 1
ATOM 770 C C . MET A 1 91 ? -7.414 2.833 -3.674 1.00 97.56 91 MET A C 1
ATOM 772 O O . MET A 1 91 ? -6.362 2.693 -4.291 1.00 97.56 91 MET A O 1
ATOM 776 N N . VAL A 1 92 ? -8.531 3.280 -4.259 1.00 97.88 92 VAL A N 1
ATOM 777 C CA . VAL A 1 92 ? -8.635 3.572 -5.698 1.00 97.88 92 VAL A CA 1
ATOM 778 C C . VAL A 1 92 ? -7.758 4.761 -6.095 1.00 97.88 92 VAL A C 1
ATOM 780 O O . VAL A 1 92 ? -6.983 4.670 -7.047 1.00 97.88 92 VAL A O 1
ATOM 783 N N . THR A 1 93 ? -7.824 5.881 -5.367 1.00 96.44 93 THR A N 1
ATOM 784 C CA . THR A 1 93 ? -7.042 7.074 -5.736 1.00 96.44 93 THR A CA 1
ATOM 785 C C . THR A 1 93 ? -5.535 6.866 -5.592 1.00 96.44 93 THR A C 1
ATOM 787 O O . THR A 1 93 ? -4.773 7.563 -6.256 1.00 96.44 93 THR A O 1
ATOM 790 N N . CYS A 1 94 ? -5.086 5.915 -4.762 1.00 94.38 94 CYS A N 1
ATOM 791 C CA . CYS A 1 94 ? -3.663 5.614 -4.572 1.00 94.38 94 CYS A CA 1
ATOM 792 C C . CYS A 1 94 ? -3.017 4.854 -5.740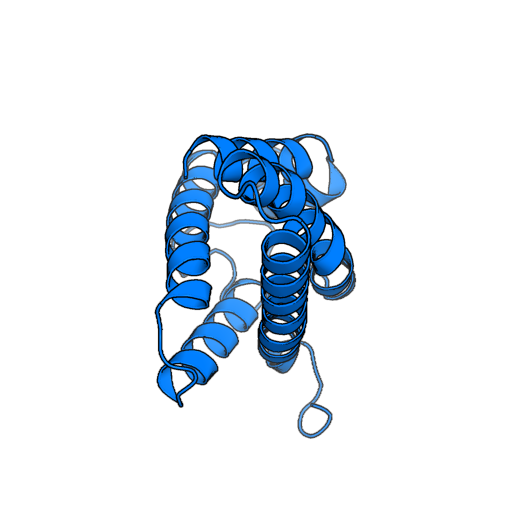 1.00 94.38 94 CYS A C 1
ATOM 794 O O . CYS A 1 94 ? -1.788 4.818 -5.813 1.00 94.38 94 CYS A O 1
ATOM 796 N N . ILE A 1 95 ? -3.803 4.336 -6.693 1.00 95.75 95 ILE A N 1
ATOM 797 C CA . ILE A 1 95 ? -3.273 3.726 -7.923 1.00 95.75 95 ILE A CA 1
ATOM 798 C C . ILE A 1 95 ? -2.361 4.717 -8.660 1.00 95.75 95 ILE A C 1
ATOM 800 O O . ILE A 1 95 ? -1.234 4.374 -9.020 1.00 95.75 95 ILE A O 1
ATOM 804 N N . TYR A 1 96 ? -2.819 5.959 -8.852 1.00 94.38 96 TYR A N 1
ATOM 805 C CA . TYR A 1 96 ? -2.062 6.974 -9.585 1.00 94.38 96 TYR A CA 1
ATOM 806 C C . TYR A 1 96 ? -0.719 7.333 -8.928 1.00 94.38 96 TYR A C 1
ATOM 808 O O . TYR A 1 96 ? 0.301 7.194 -9.601 1.00 94.38 96 TYR A O 1
ATOM 816 N N . PRO A 1 97 ? -0.647 7.776 -7.657 1.00 91.25 97 PRO A N 1
ATOM 817 C CA . PRO A 1 97 ? 0.618 8.212 -7.074 1.00 91.25 97 PRO A CA 1
ATOM 818 C C . PRO A 1 97 ? 1.648 7.091 -6.944 1.00 91.25 97 PRO A C 1
ATOM 820 O O . PRO A 1 97 ? 2.820 7.330 -7.221 1.00 91.25 97 PRO A O 1
ATOM 823 N N . ILE A 1 98 ? 1.230 5.866 -6.612 1.00 89.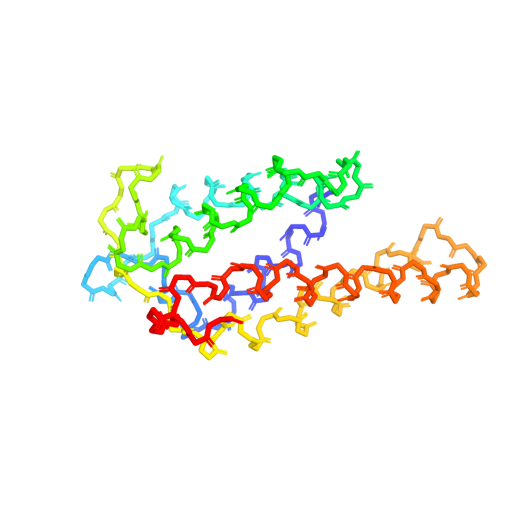75 98 ILE A N 1
ATOM 824 C CA . ILE A 1 98 ? 2.144 4.714 -6.564 1.00 89.75 98 ILE A CA 1
ATOM 825 C C . ILE A 1 98 ? 2.695 4.404 -7.967 1.00 89.75 98 ILE A C 1
ATOM 827 O O . ILE A 1 98 ? 3.878 4.107 -8.125 1.00 89.75 98 ILE A O 1
ATOM 831 N N . THR A 1 99 ? 1.867 4.545 -9.004 1.00 92.81 99 THR A N 1
ATOM 832 C CA . THR A 1 99 ? 2.282 4.363 -10.403 1.00 92.81 99 THR A CA 1
ATOM 833 C C . THR A 1 99 ? 3.221 5.475 -10.878 1.00 92.81 99 THR A C 1
ATOM 835 O O . THR A 1 99 ? 4.285 5.205 -11.434 1.00 92.81 99 THR A O 1
ATOM 838 N N . ALA A 1 100 ? 2.853 6.737 -10.653 1.00 89.69 100 ALA A N 1
ATOM 839 C CA . ALA A 1 100 ? 3.578 7.902 -11.153 1.00 89.69 100 ALA A CA 1
ATOM 840 C C . ALA A 1 100 ? 4.988 8.021 -10.558 1.00 89.69 100 ALA A C 1
ATOM 842 O O . ALA A 1 100 ? 5.922 8.376 -11.279 1.00 89.69 100 ALA A O 1
ATOM 843 N N . VAL A 1 101 ? 5.160 7.678 -9.274 1.00 87.69 101 VAL A N 1
ATOM 844 C CA . VAL A 1 101 ? 6.467 7.734 -8.601 1.00 87.69 101 VAL A CA 1
ATOM 845 C C . VAL A 1 101 ? 7.494 6.845 -9.308 1.00 87.69 101 VAL A C 1
ATOM 847 O O . VAL A 1 101 ? 8.625 7.280 -9.516 1.00 87.69 101 VAL A O 1
ATOM 850 N N . LEU A 1 102 ? 7.119 5.637 -9.744 1.00 87.44 102 LEU A N 1
ATOM 851 C CA . LEU A 1 102 ? 8.079 4.692 -10.322 1.00 87.44 102 LEU A CA 1
ATOM 852 C C . LEU A 1 102 ? 8.560 5.046 -11.729 1.00 87.44 102 LEU A C 1
ATOM 854 O O . LEU A 1 102 ? 9.687 4.681 -12.064 1.00 87.44 102 LEU A O 1
ATOM 858 N N . LYS A 1 103 ? 7.786 5.785 -12.539 1.00 88.19 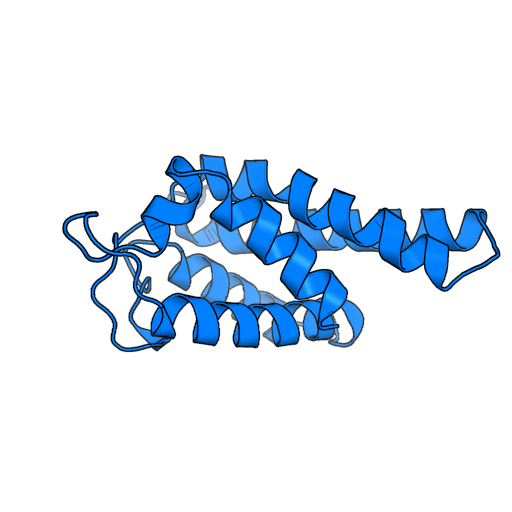103 LYS A N 1
ATOM 859 C CA . LYS A 1 103 ? 8.188 6.118 -13.922 1.00 88.19 103 LYS A CA 1
ATOM 860 C C . LYS A 1 103 ? 9.561 6.793 -13.968 1.00 88.19 103 LYS A C 1
ATOM 862 O O . LYS A 1 103 ? 10.428 6.390 -14.741 1.00 88.19 103 LYS A O 1
ATOM 867 N N . GLY A 1 104 ? 9.773 7.774 -13.088 1.00 88.69 104 GLY A N 1
ATOM 868 C CA . GLY A 1 104 ? 11.042 8.496 -12.992 1.00 88.69 104 GLY A CA 1
ATOM 869 C C . GLY A 1 104 ? 12.208 7.620 -12.524 1.00 88.69 104 GLY A C 1
ATOM 870 O O . GLY A 1 104 ? 13.339 7.835 -12.946 1.00 88.69 104 GLY A O 1
ATOM 871 N N . PHE A 1 105 ? 11.954 6.611 -11.687 1.00 92.31 105 PHE A N 1
ATOM 872 C CA . PHE A 1 105 ? 12.993 5.677 -11.244 1.00 92.31 105 PHE A CA 1
ATOM 873 C C . PHE A 1 105 ? 13.369 4.662 -12.325 1.00 92.31 105 PHE A C 1
ATOM 875 O O . PHE A 1 105 ? 14.554 4.372 -12.479 1.00 92.31 105 PHE A O 1
ATOM 882 N N . ILE A 1 106 ? 12.395 4.169 -13.098 1.00 91.75 106 ILE A N 1
ATOM 883 C CA . ILE A 1 106 ? 12.637 3.268 -14.235 1.00 91.75 106 ILE A CA 1
ATOM 884 C C . ILE A 1 106 ? 13.482 3.989 -15.297 1.00 91.75 106 ILE A C 1
ATOM 886 O O . ILE A 1 106 ? 14.519 3.472 -15.709 1.00 91.75 106 ILE A O 1
ATOM 890 N N . ALA A 1 107 ? 13.107 5.219 -15.662 1.00 93.00 107 ALA A N 1
ATOM 891 C CA . ALA A 1 107 ? 13.811 6.016 -16.673 1.00 93.00 107 ALA A CA 1
ATOM 892 C C . ALA A 1 107 ? 15.267 6.362 -16.300 1.00 93.00 107 ALA A C 1
ATOM 894 O O . ALA A 1 107 ? 16.099 6.565 -17.172 1.00 93.00 107 ALA A O 1
ATOM 895 N N . LYS A 1 108 ? 15.610 6.399 -15.004 1.00 94.12 108 LYS A N 1
ATOM 896 C CA . LYS A 1 108 ? 16.998 6.602 -14.543 1.00 94.12 108 LYS A CA 1
ATOM 897 C C . LYS A 1 108 ? 17.889 5.367 -14.704 1.00 94.12 108 LYS A C 1
ATOM 899 O O . LYS A 1 108 ? 19.098 5.471 -14.513 1.00 94.12 108 LYS A O 1
ATOM 904 N N . LYS A 1 109 ? 17.305 4.190 -14.932 1.00 93.25 109 LYS A N 1
ATOM 905 C CA . LYS A 1 109 ? 18.022 2.906 -14.983 1.00 93.25 109 LYS A CA 1
ATOM 906 C C . LYS A 1 109 ? 18.044 2.282 -16.371 1.00 93.25 109 LYS A C 1
ATOM 908 O O . LYS A 1 109 ? 18.795 1.336 -16.576 1.00 93.25 109 LYS A O 1
ATOM 913 N N . ILE A 1 110 ? 17.216 2.776 -17.284 1.00 94.50 110 ILE A N 1
ATOM 914 C CA . ILE A 1 110 ? 16.998 2.183 -18.597 1.00 94.50 110 ILE A CA 1
ATOM 915 C C . ILE A 1 110 ? 17.061 3.298 -19.629 1.00 94.50 110 ILE A C 1
ATOM 917 O O . ILE A 1 110 ? 16.293 4.253 -19.554 1.00 94.50 110 ILE A O 1
ATOM 921 N N . GLU A 1 111 ? 17.978 3.156 -20.581 1.00 95.12 111 GLU A N 1
ATOM 922 C CA . GLU A 1 111 ? 18.181 4.130 -21.656 1.00 95.12 111 GLU A CA 1
ATOM 923 C C . GLU A 1 111 ? 17.148 3.980 -22.780 1.00 95.12 111 GLU A C 1
ATOM 925 O O . GLU A 1 111 ? 16.773 4.976 -23.389 1.00 95.12 111 GLU A O 1
ATOM 930 N N . ASP A 1 112 ? 16.662 2.757 -23.034 1.00 97.25 112 ASP A N 1
ATOM 931 C CA . ASP A 1 112 ? 15.651 2.479 -24.060 1.00 97.25 112 ASP A CA 1
ATOM 932 C C . ASP A 1 112 ? 14.273 3.039 -23.642 1.00 97.25 112 ASP A C 1
ATOM 934 O O . ASP A 1 112 ? 13.630 2.483 -22.737 1.00 97.25 112 ASP A O 1
ATOM 938 N N . PRO A 1 113 ? 13.775 4.101 -24.305 1.00 95.19 113 PRO A N 1
ATOM 939 C CA . PRO A 1 113 ? 12.503 4.720 -23.954 1.00 95.19 113 PRO A CA 1
ATOM 940 C C . PRO A 1 113 ? 11.307 3.789 -24.191 1.00 95.19 113 PRO A C 1
ATOM 942 O O . PRO A 1 113 ? 10.314 3.879 -23.463 1.00 95.19 113 PRO A O 1
ATOM 945 N N . GLU A 1 114 ? 11.384 2.867 -25.154 1.00 97.12 114 GLU A N 1
ATOM 946 C CA . GLU A 1 114 ? 10.309 1.904 -25.382 1.00 97.12 114 GLU A CA 1
ATOM 947 C C . GLU A 1 114 ? 10.246 0.876 -24.252 1.00 97.12 114 GLU A C 1
ATOM 949 O O . GLU A 1 114 ? 9.158 0.530 -23.782 1.00 97.12 114 GLU A O 1
ATOM 954 N N . LEU A 1 115 ? 11.400 0.401 -23.769 1.00 96.62 115 LEU A N 1
ATOM 955 C CA . LEU A 1 115 ? 11.451 -0.499 -22.617 1.00 96.62 115 LEU A CA 1
ATOM 956 C C . LEU A 1 115 ? 10.962 0.187 -21.337 1.00 96.62 115 LEU A C 1
ATOM 958 O O . LEU A 1 115 ? 10.215 -0.436 -20.578 1.00 96.62 115 LEU A O 1
ATOM 962 N N . VAL A 1 116 ? 11.319 1.457 -21.116 1.00 96.44 116 VAL A N 1
ATOM 963 C CA . VAL A 1 116 ? 10.789 2.257 -19.996 1.00 96.44 116 VAL A CA 1
ATOM 964 C C . VAL A 1 116 ? 9.262 2.288 -20.035 1.00 96.44 116 VAL A C 1
ATOM 966 O O . VAL A 1 116 ? 8.615 2.018 -19.021 1.00 96.44 116 VAL A O 1
ATOM 969 N N . GLU A 1 117 ? 8.675 2.571 -21.198 1.00 96.38 117 GLU A N 1
ATOM 970 C CA . GLU A 1 117 ? 7.223 2.661 -21.347 1.00 96.38 117 GLU A CA 1
ATOM 971 C C . GLU A 1 117 ? 6.543 1.291 -21.191 1.00 96.38 117 GLU A C 1
ATOM 973 O O . GLU A 1 117 ? 5.503 1.188 -20.532 1.00 96.38 117 GLU A O 1
ATOM 978 N N . ARG A 1 118 ? 7.141 0.208 -21.707 1.00 97.31 118 ARG A N 1
ATOM 979 C CA . ARG A 1 118 ? 6.633 -1.158 -21.484 1.00 97.31 118 ARG A CA 1
ATOM 980 C C . ARG A 1 118 ? 6.623 -1.520 -20.000 1.00 97.31 118 ARG A C 1
ATOM 982 O O . ARG A 1 118 ? 5.607 -2.001 -19.505 1.00 97.31 118 ARG A O 1
ATOM 989 N N . LEU A 1 119 ? 7.717 -1.269 -19.281 1.00 95.56 119 LEU A N 1
ATOM 990 C CA . LEU A 1 119 ? 7.818 -1.576 -17.851 1.00 95.56 119 LEU A CA 1
ATOM 991 C C . LEU A 1 119 ? 6.877 -0.717 -17.010 1.00 95.56 119 LEU A C 1
ATOM 993 O O . LEU A 1 119 ? 6.227 -1.236 -16.105 1.00 95.56 119 LEU A O 1
ATOM 997 N N . TYR A 1 120 ? 6.749 0.568 -17.341 1.00 95.31 120 TYR A N 1
ATOM 998 C CA . TYR A 1 120 ? 5.787 1.458 -16.701 1.00 95.31 120 TYR A CA 1
ATOM 999 C C . TYR A 1 120 ? 4.346 0.960 -16.877 1.00 95.31 120 TYR A C 1
ATOM 1001 O O . TYR A 1 120 ? 3.598 0.877 -15.902 1.00 95.31 120 TYR A O 1
ATOM 1009 N N . ASN A 1 121 ? 3.964 0.557 -18.092 1.00 96.44 121 ASN A N 1
ATOM 1010 C CA . ASN A 1 121 ? 2.631 0.016 -18.353 1.00 96.44 121 ASN A CA 1
ATOM 1011 C C . ASN A 1 121 ? 2.402 -1.339 -17.672 1.00 96.44 121 ASN A C 1
ATOM 1013 O O . ASN A 1 121 ? 1.299 -1.599 -17.192 1.00 96.44 121 ASN A O 1
ATOM 1017 N N . THR A 1 122 ? 3.421 -2.198 -17.593 1.00 96.00 122 THR A N 1
ATOM 1018 C CA . THR A 1 122 ? 3.345 -3.450 -16.825 1.00 96.00 122 THR A CA 1
ATOM 1019 C C . THR A 1 122 ? 3.130 -3.172 -15.341 1.00 96.00 122 THR A C 1
ATOM 1021 O O . THR A 1 122 ? 2.216 -3.742 -14.746 1.00 96.00 122 THR A O 1
ATOM 1024 N N . TRP A 1 123 ? 3.897 -2.245 -14.760 1.00 95.38 123 TRP A N 1
ATOM 1025 C CA . TRP A 1 123 ? 3.710 -1.809 -13.378 1.00 95.38 123 TRP A CA 1
ATOM 1026 C C . TRP A 1 123 ? 2.295 -1.275 -13.138 1.00 95.38 123 TRP A C 1
ATOM 1028 O O . TRP A 1 123 ? 1.625 -1.695 -12.198 1.00 95.38 123 TRP A O 1
ATOM 1038 N N . PHE A 1 124 ? 1.802 -0.402 -14.020 1.00 96.69 124 PHE A N 1
ATOM 1039 C CA . PHE A 1 124 ? 0.463 0.163 -13.889 1.00 96.69 124 PHE A CA 1
ATOM 1040 C C . PHE A 1 124 ? -0.627 -0.920 -13.925 1.00 96.69 124 PHE A C 1
ATOM 1042 O O . PHE A 1 124 ? -1.519 -0.929 -13.076 1.00 96.69 124 PHE A O 1
ATOM 1049 N N . LYS A 1 125 ? -0.534 -1.884 -14.850 1.00 97.12 125 LYS A N 1
ATOM 1050 C CA . LYS A 1 125 ? -1.465 -3.023 -14.912 1.00 97.12 125 LYS A CA 1
ATOM 1051 C C . LYS A 1 125 ? -1.444 -3.845 -13.624 1.00 97.12 125 LYS A C 1
ATOM 1053 O O . LYS A 1 125 ? -2.507 -4.174 -13.101 1.00 97.12 125 LYS A O 1
ATOM 1058 N N . LEU A 1 126 ? -0.257 -4.134 -13.088 1.00 96.06 126 LEU A N 1
ATOM 1059 C CA . LEU A 1 126 ? -0.113 -4.855 -11.822 1.00 96.06 126 LEU A CA 1
ATOM 1060 C C . LEU A 1 126 ? -0.696 -4.057 -10.651 1.00 96.06 126 LEU A C 1
ATOM 1062 O O . LEU A 1 126 ? -1.392 -4.636 -9.821 1.00 96.06 126 LEU A O 1
ATOM 1066 N N . GLN A 1 127 ? -0.521 -2.735 -10.617 1.00 96.00 127 GLN A N 1
ATOM 1067 C CA . GLN A 1 127 ? -1.147 -1.879 -9.608 1.00 96.00 127 GLN A CA 1
ATOM 1068 C C . GLN A 1 127 ? -2.680 -1.959 -9.661 1.00 96.00 127 GLN A C 1
ATOM 1070 O O . GLN A 1 127 ? -3.332 -2.036 -8.620 1.00 96.00 127 GLN A O 1
ATOM 1075 N N . VAL A 1 128 ? -3.267 -1.958 -10.861 1.00 97.62 128 VAL A N 1
ATOM 1076 C CA . VAL A 1 128 ? -4.723 -2.078 -11.044 1.00 97.62 128 VAL A CA 1
ATOM 1077 C C . VAL A 1 128 ? -5.224 -3.451 -10.593 1.00 97.62 128 VAL A C 1
ATOM 1079 O O . VAL A 1 128 ? -6.178 -3.513 -9.820 1.00 97.62 128 VAL A O 1
ATOM 1082 N N . ILE A 1 129 ? -4.563 -4.537 -11.009 1.00 97.00 129 ILE A N 1
ATOM 1083 C CA . ILE A 1 129 ? -4.930 -5.912 -10.625 1.00 97.00 129 ILE A CA 1
ATOM 1084 C C . ILE A 1 129 ? -4.848 -6.092 -9.107 1.00 97.00 129 ILE A C 1
ATOM 1086 O O . ILE A 1 129 ? -5.804 -6.536 -8.474 1.00 97.00 129 ILE A O 1
ATOM 1090 N N . THR A 1 130 ? -3.726 -5.709 -8.503 1.00 97.56 130 THR A N 1
ATOM 1091 C CA . THR A 1 130 ? -3.512 -5.850 -7.057 1.00 97.56 130 THR A CA 1
ATOM 1092 C C . THR A 1 130 ? -4.476 -4.986 -6.252 1.00 97.56 130 THR A C 1
ATOM 1094 O O . THR A 1 130 ? -5.030 -5.460 -5.262 1.00 97.56 130 THR A O 1
ATOM 1097 N N . THR A 1 131 ? -4.781 -3.770 -6.718 1.00 97.94 131 THR A N 1
ATOM 1098 C CA . THR A 1 131 ? -5.813 -2.937 -6.087 1.00 97.94 131 THR A CA 1
ATOM 1099 C C . THR A 1 131 ? -7.196 -3.575 -6.209 1.00 97.94 131 THR A C 1
ATOM 1101 O O . THR A 1 131 ? -7.931 -3.576 -5.230 1.00 97.94 131 THR A O 1
ATOM 1104 N N . ALA A 1 132 ? -7.556 -4.179 -7.346 1.00 97.94 132 ALA A N 1
ATOM 1105 C CA . ALA A 1 132 ? -8.835 -4.882 -7.477 1.00 97.94 132 ALA A CA 1
ATOM 1106 C C . ALA A 1 132 ? -8.972 -6.028 -6.456 1.00 97.94 132 ALA A C 1
ATOM 1108 O O . ALA A 1 132 ? -10.027 -6.171 -5.837 1.00 97.94 132 ALA A O 1
ATOM 1109 N N . LEU A 1 133 ? -7.893 -6.780 -6.207 1.00 98.12 133 LEU A N 1
ATOM 1110 C CA . LEU A 1 133 ? -7.845 -7.814 -5.164 1.00 98.12 133 LEU A CA 1
ATOM 1111 C C . LEU A 1 133 ? -7.959 -7.219 -3.749 1.00 98.12 133 LEU A C 1
ATOM 1113 O O . LEU A 1 133 ? -8.663 -7.767 -2.903 1.00 98.12 133 LEU A O 1
ATOM 1117 N N . PHE A 1 134 ? -7.337 -6.062 -3.491 1.00 98.50 134 PHE A N 1
ATOM 1118 C CA . PHE A 1 134 ? -7.476 -5.354 -2.208 1.00 98.50 134 PHE A CA 1
ATOM 1119 C C . PHE A 1 134 ? -8.912 -4.911 -1.929 1.00 98.50 134 PHE A C 1
ATOM 1121 O O . PHE A 1 134 ? -9.278 -4.722 -0.769 1.00 98.50 134 PHE A O 1
ATOM 1128 N N . LEU A 1 135 ? -9.712 -4.720 -2.980 1.00 98.31 135 LEU A N 1
ATOM 1129 C CA . LEU A 1 135 ? -11.084 -4.244 -2.880 1.00 98.31 135 LEU A CA 1
ATOM 1130 C C . LEU A 1 135 ? -12.105 -5.347 -2.583 1.00 98.31 135 LEU A C 1
ATOM 1132 O O . LEU A 1 135 ? -13.209 -5.001 -2.176 1.00 98.31 135 LEU A O 1
ATOM 1136 N N . ILE A 1 136 ? -11.752 -6.636 -2.685 1.00 98.00 136 ILE A N 1
ATOM 1137 C CA . ILE A 1 136 ? -12.639 -7.757 -2.307 1.00 98.00 136 ILE A CA 1
ATOM 1138 C C . ILE A 1 136 ? -13.318 -7.519 -0.941 1.00 98.00 136 ILE A C 1
ATOM 1140 O O . ILE A 1 136 ? -14.549 -7.454 -0.907 1.00 98.00 136 ILE A O 1
ATOM 1144 N N . PRO A 1 137 ? -12.586 -7.290 0.172 1.00 97.88 137 PRO A N 1
ATOM 1145 C CA . PRO A 1 137 ? -13.195 -7.117 1.497 1.00 97.88 137 PRO A CA 1
ATOM 1146 C C . PRO A 1 137 ? -13.974 -5.803 1.681 1.00 97.88 137 PRO A C 1
ATOM 1148 O O . PRO A 1 137 ? -14.594 -5.598 2.722 1.00 97.88 137 PRO A O 1
ATOM 1151 N N . TYR A 1 138 ? -13.954 -4.895 0.702 1.00 97.94 138 TYR A N 1
ATOM 1152 C CA . TYR A 1 138 ? -14.774 -3.678 0.713 1.00 97.94 138 TYR A CA 1
ATOM 1153 C C . TYR A 1 138 ? -16.154 -3.879 0.082 1.00 97.94 138 TYR A C 1
ATOM 1155 O O . TYR A 1 138 ? -17.034 -3.028 0.239 1.00 97.94 138 TYR A O 1
ATOM 1163 N N . THR A 1 139 ? -16.340 -4.967 -0.662 1.00 96.19 139 THR A N 1
ATOM 1164 C CA . THR A 1 139 ? -17.580 -5.246 -1.387 1.00 96.19 139 THR A CA 1
ATOM 1165 C C . THR A 1 139 ? -18.556 -6.059 -0.545 1.00 96.19 139 THR A C 1
ATOM 1167 O O . THR A 1 139 ? -18.193 -6.729 0.421 1.00 96.19 139 THR A O 1
ATOM 1170 N N . LYS A 1 140 ? -19.837 -6.000 -0.915 1.00 94.81 140 LYS A N 1
ATOM 1171 C CA . LYS A 1 140 ? -20.833 -6.927 -0.374 1.00 94.81 140 LYS A CA 1
ATOM 1172 C C . LYS A 1 140 ? -20.605 -8.317 -0.966 1.00 94.81 140 LYS A C 1
ATOM 1174 O O . LYS A 1 140 ? -20.098 -8.452 -2.077 1.00 94.81 140 LYS A O 1
ATOM 1179 N N . GLN A 1 141 ? -21.042 -9.348 -0.251 1.00 93.62 141 GLN A N 1
ATOM 1180 C CA . GLN A 1 141 ? -20.983 -10.720 -0.746 1.00 93.62 141 GLN A CA 1
ATOM 1181 C C . GLN A 1 141 ? -21.636 -10.835 -2.136 1.00 93.62 141 GLN A C 1
ATOM 1183 O O . GLN A 1 141 ? -22.773 -10.406 -2.333 1.00 93.62 141 GLN A O 1
ATOM 1188 N N . GLY A 1 142 ? -20.897 -11.412 -3.088 1.00 94.38 142 GLY A N 1
ATOM 1189 C CA . GLY A 1 142 ? -21.332 -11.604 -4.476 1.00 94.38 142 GLY A CA 1
ATOM 1190 C C . GLY A 1 142 ? -21.252 -10.362 -5.372 1.00 94.38 142 GLY A C 1
ATOM 1191 O O . GLY A 1 142 ? -21.819 -10.390 -6.459 1.00 94.38 142 GLY A O 1
ATOM 1192 N N . TRP A 1 143 ? -20.634 -9.263 -4.919 1.00 94.81 143 TRP A N 1
ATOM 1193 C CA . TRP A 1 143 ? -20.512 -8.010 -5.689 1.00 94.81 143 TRP A CA 1
ATOM 1194 C C . TRP A 1 143 ? -19.087 -7.715 -6.171 1.00 94.81 143 TRP A C 1
ATOM 1196 O O . TRP A 1 143 ? -18.852 -6.653 -6.748 1.00 94.81 143 TRP A O 1
ATOM 1206 N N . TRP A 1 144 ? -18.149 -8.616 -5.895 1.00 89.75 144 TRP A N 1
ATOM 1207 C CA . TRP A 1 144 ? -16.800 -8.574 -6.444 1.00 89.75 144 TRP A CA 1
ATOM 1208 C C . TRP A 1 144 ? -16.732 -9.433 -7.701 1.00 89.75 144 TRP A C 1
ATOM 1210 O O . TRP A 1 144 ? -16.195 -8.932 -8.711 1.00 89.75 144 TRP A O 1
#

Sequence (144 aa):
MNEILNAIVNYFGSRDYLLHYFKDKKGETTITEYVNNTVDRLAQWLLDICFRPLDENFINYHYLIGLRHTYEQKGKADNVETIPHIHMRYMVTCIYPITAVLKGFIAKKIEDPELVERLYNTWFKLQVITTALFLIPYTKQGWW